Protein AF-A0A447T9D1-F1 (afdb_monomer_lite)

Sequence (106 aa):
MVLLPRARAAYQHCTFRFLNAAECAYPQGWVDYQAMASYDRVNWFRVPTRYEDGVMVIEHVPLSGSIYYAYFEPYSYDQHLNLIGQAQGSGLCQVSDLGSTVQAAT

Foldseek 3Di:
DDWDDFDDQAQDWDKDKDQQCLVDPCSVCQDVAFKWKDPPLPDIDTFDWHADPSMIMTIDRHNHRTMDIDSDSDDDPVNVVVVVVVQCVDPVDDDDDPDADPVRDD

Secondary structure (DSSP, 8-state):
-EEPPTTS-TT--EEEEETTGGGSS-GGGGTT--EEEESSSSS-EEE-EEEETTEEEEEE--SSS--EEESS----HHHHHHHHHHHHTSTT---------TT---

pLDDT: mean 91.42, std 13.69, range [41.31, 98.25]

Structure (mmCIF, N/CA/C/O backbone):
data_AF-A0A447T9D1-F1
#
_entry.id   AF-A0A447T9D1-F1
#
loop_
_atom_site.group_PDB
_atom_site.id
_atom_site.type_symbol
_atom_site.label_atom_id
_atom_site.label_alt_id
_atom_site.label_comp_id
_atom_site.label_asym_id
_atom_site.label_entity_id
_atom_site.label_seq_id
_atom_site.pdbx_PDB_ins_code
_atom_site.Cartn_x
_atom_site.Cartn_y
_atom_site.Cartn_z
_atom_site.occupancy
_atom_site.B_iso_or_equiv
_atom_site.auth_seq_id
_atom_site.auth_comp_id
_atom_site.auth_asym_id
_atom_site.auth_atom_id
_atom_site.pdbx_PDB_model_num
ATOM 1 N N . MET A 1 1 ? -5.861 4.162 -1.773 1.00 41.31 1 MET A N 1
ATOM 2 C CA . MET A 1 1 ? -5.056 4.927 -0.796 1.00 41.31 1 MET A CA 1
ATOM 3 C C . MET A 1 1 ? -6.001 5.833 -0.029 1.00 41.31 1 MET A C 1
ATOM 5 O O . MET A 1 1 ? -6.587 6.715 -0.642 1.00 41.31 1 MET A O 1
ATOM 9 N N . VAL A 1 2 ? -6.214 5.582 1.264 1.00 45.50 2 VAL A N 1
ATOM 10 C CA . VAL A 1 2 ? -7.016 6.477 2.115 1.00 45.50 2 VAL A CA 1
ATOM 11 C C . VAL A 1 2 ? -6.050 7.473 2.755 1.00 45.50 2 VAL A C 1
ATOM 13 O O . VAL A 1 2 ? -5.146 7.064 3.481 1.00 45.50 2 VAL A O 1
ATOM 16 N N . LEU A 1 3 ? -6.190 8.760 2.429 1.00 44.38 3 LEU A N 1
ATOM 17 C CA . LEU A 1 3 ? -5.366 9.842 2.973 1.00 44.38 3 LEU A CA 1
ATOM 18 C C . LEU A 1 3 ? -6.139 10.505 4.120 1.00 44.38 3 LEU A C 1
ATOM 20 O O . LEU A 1 3 ? -7.234 11.019 3.896 1.00 44.38 3 LEU A O 1
ATOM 24 N N . LEU A 1 4 ? -5.597 10.500 5.338 1.00 46.62 4 LEU A N 1
ATOM 25 C CA . LEU A 1 4 ? -6.215 11.217 6.457 1.00 46.62 4 LEU A CA 1
ATOM 26 C C . LEU A 1 4 ? -5.778 12.689 6.469 1.00 46.62 4 LEU A C 1
ATOM 28 O O . LEU A 1 4 ? -4.615 12.977 6.165 1.00 46.62 4 LEU A O 1
ATOM 32 N N . PRO A 1 5 ? -6.666 13.633 6.841 1.00 42.66 5 PRO A N 1
ATOM 33 C CA . PRO A 1 5 ? -6.300 15.031 7.012 1.00 42.66 5 PRO A CA 1
ATOM 34 C C . PRO A 1 5 ? -5.203 15.160 8.071 1.00 42.66 5 PRO A C 1
ATOM 36 O O . PRO A 1 5 ? -5.323 14.675 9.199 1.00 42.66 5 PRO A O 1
ATOM 39 N N . ARG A 1 6 ? -4.114 15.810 7.664 1.00 46.75 6 ARG A N 1
ATOM 40 C CA . ARG A 1 6 ? -2.901 16.028 8.450 1.00 46.75 6 ARG A CA 1
ATOM 41 C C . ARG A 1 6 ? -3.240 16.706 9.786 1.00 46.75 6 ARG A C 1
ATOM 43 O O . ARG A 1 6 ? -3.954 17.702 9.797 1.00 46.75 6 ARG A O 1
ATOM 50 N N . ALA A 1 7 ? -2.664 16.183 10.873 1.00 46.12 7 ALA A N 1
ATOM 51 C CA . ALA A 1 7 ? -2.508 16.796 12.206 1.00 46.12 7 ALA A CA 1
ATOM 52 C C . ALA A 1 7 ? -3.380 16.312 13.387 1.00 46.12 7 ALA A C 1
ATOM 54 O O . ALA A 1 7 ? -3.155 16.806 14.487 1.00 46.12 7 ALA A O 1
ATOM 55 N N . ARG A 1 8 ? -4.301 15.339 13.256 1.00 60.03 8 ARG A N 1
ATOM 56 C CA . ARG A 1 8 ? -5.097 14.874 14.429 1.00 60.03 8 ARG A CA 1
ATOM 57 C C . ARG A 1 8 ? -5.079 13.379 14.754 1.00 60.03 8 ARG A C 1
ATOM 59 O O . ARG A 1 8 ? -5.621 13.002 15.782 1.00 60.03 8 ARG A O 1
ATOM 66 N N . ALA A 1 9 ? -4.457 12.536 13.932 1.00 75.75 9 ALA A N 1
ATOM 67 C CA . ALA A 1 9 ? -4.461 11.088 14.172 1.00 75.75 9 ALA A CA 1
ATOM 68 C C . ALA A 1 9 ? -3.324 10.596 15.089 1.00 75.75 9 ALA A C 1
ATOM 70 O O . ALA A 1 9 ? -3.385 9.470 15.573 1.00 75.75 9 ALA A O 1
ATOM 71 N N . ALA A 1 10 ? -2.290 11.413 15.332 1.00 89.62 10 ALA A N 1
ATOM 72 C CA . ALA A 1 10 ? -1.158 11.005 16.162 1.00 89.62 10 ALA A CA 1
ATOM 73 C C . ALA A 1 10 ? -1.625 10.656 17.581 1.00 89.62 10 ALA A C 1
ATOM 75 O O . ALA A 1 10 ? -2.299 11.457 18.230 1.00 89.62 10 ALA A O 1
ATOM 76 N N . TYR A 1 11 ? -1.240 9.473 18.051 1.00 92.94 11 TYR A N 1
ATOM 77 C CA . TYR A 1 11 ? -1.546 8.930 19.373 1.00 92.94 11 TYR A CA 1
ATOM 78 C C . TYR A 1 11 ? -3.046 8.805 19.680 1.00 92.94 11 TYR A C 1
ATOM 80 O O . TYR A 1 11 ? -3.431 8.667 20.838 1.00 92.94 11 TYR A O 1
ATOM 88 N N . GLN A 1 12 ? -3.903 8.838 18.656 1.00 93.00 12 GLN A N 1
ATOM 89 C CA . GLN A 1 12 ? -5.338 8.611 18.792 1.00 93.00 12 GLN A CA 1
ATOM 90 C C . GLN A 1 12 ? -5.683 7.201 18.330 1.00 93.00 12 GLN A C 1
ATOM 92 O O . GLN A 1 12 ? -5.252 6.772 17.258 1.00 93.00 12 GLN A O 1
ATOM 97 N N . HIS A 1 13 ? -6.491 6.492 19.118 1.00 94.06 13 HIS A N 1
ATOM 98 C CA . HIS A 1 13 ? -7.042 5.213 18.691 1.00 94.06 13 HIS A CA 1
ATOM 99 C C . HIS A 1 13 ? -8.003 5.435 17.526 1.00 94.06 13 HIS A C 1
ATOM 101 O O . HIS A 1 13 ? -9.063 6.042 17.680 1.00 94.06 13 HIS A O 1
ATOM 107 N N . CYS A 1 14 ? -7.610 4.959 16.350 1.00 94.38 14 CYS A N 1
ATOM 108 C CA . CYS A 1 14 ? -8.357 5.128 15.120 1.00 94.38 14 CYS A CA 1
ATOM 109 C C . CYS A 1 14 ? -8.967 3.790 14.698 1.00 94.38 14 CYS A C 1
ATOM 111 O O . CYS A 1 14 ? -8.264 2.783 14.596 1.00 94.38 14 CYS A O 1
ATOM 113 N N . THR A 1 15 ? -10.265 3.811 14.400 1.00 96.12 15 THR A N 1
ATOM 114 C CA . THR A 1 15 ? -11.008 2.661 13.877 1.00 96.12 15 THR A CA 1
ATOM 115 C C . THR A 1 15 ? -11.525 2.994 12.482 1.00 96.12 15 THR A C 1
ATOM 117 O O . THR A 1 15 ? -12.321 3.919 12.316 1.00 96.12 15 THR A O 1
ATOM 120 N N . PHE A 1 16 ? -11.096 2.234 11.476 1.00 94.75 16 PHE A N 1
ATOM 121 C CA . PHE A 1 16 ? -11.552 2.381 10.090 1.00 94.75 16 PHE A CA 1
ATOM 122 C C . PHE A 1 16 ? -12.441 1.206 9.724 1.00 94.75 16 PHE A C 1
ATOM 124 O O . PHE A 1 16 ? -12.048 0.066 9.942 1.00 94.75 16 PHE A O 1
ATOM 131 N N . ARG A 1 17 ? -13.620 1.471 9.154 1.00 97.19 17 ARG A N 1
ATOM 132 C CA . ARG A 1 17 ? -14.583 0.439 8.754 1.00 97.19 17 ARG A CA 1
ATOM 133 C C . ARG A 1 17 ? -14.841 0.526 7.257 1.00 97.19 17 ARG A C 1
ATOM 135 O O . ARG A 1 17 ? -15.312 1.551 6.772 1.00 97.19 17 ARG A O 1
ATOM 142 N N . PHE A 1 18 ? -14.562 -0.556 6.545 1.00 97.44 18 PHE A N 1
ATOM 143 C CA . PHE A 1 18 ? -14.859 -0.706 5.125 1.00 97.44 18 PHE A CA 1
ATOM 144 C C . PHE A 1 18 ? -16.153 -1.506 5.002 1.00 97.44 18 PHE A C 1
ATOM 146 O O . PHE A 1 18 ? -16.156 -2.730 5.122 1.00 97.44 18 PHE A O 1
ATOM 153 N N . LEU A 1 19 ? -17.262 -0.783 4.839 1.00 98.00 19 LEU A N 1
ATOM 154 C CA . LEU A 1 19 ? -18.616 -1.340 4.931 1.00 98.00 19 LEU A CA 1
ATOM 155 C C . LEU A 1 19 ? -18.984 -2.244 3.747 1.00 98.00 19 LEU A C 1
ATOM 157 O O . LEU A 1 19 ? -19.814 -3.128 3.896 1.00 98.00 19 LEU A O 1
ATOM 161 N N . ASN A 1 20 ? -18.344 -2.045 2.596 1.00 97.06 20 ASN A N 1
ATOM 162 C CA . ASN A 1 20 ? -18.560 -2.810 1.368 1.00 97.06 20 ASN A CA 1
ATOM 163 C C . ASN A 1 20 ? -17.504 -3.914 1.161 1.00 97.06 20 ASN A C 1
ATOM 165 O O . ASN A 1 20 ? -17.298 -4.378 0.039 1.00 97.06 20 ASN A O 1
ATOM 169 N N . ALA A 1 21 ? -16.790 -4.331 2.213 1.00 96.88 21 ALA A N 1
ATOM 170 C CA . ALA A 1 21 ? -15.740 -5.343 2.086 1.00 96.88 21 ALA A CA 1
ATOM 171 C C . ALA A 1 21 ? -16.291 -6.693 1.577 1.00 96.88 21 ALA A C 1
ATOM 173 O O . ALA A 1 21 ? -15.623 -7.365 0.790 1.00 96.88 21 ALA A O 1
ATOM 174 N N . ALA A 1 22 ? -17.527 -7.053 1.944 1.00 97.31 22 ALA A N 1
ATOM 175 C CA . ALA A 1 22 ? -18.240 -8.223 1.419 1.00 97.31 22 ALA A CA 1
ATOM 176 C C . ALA A 1 22 ? -18.590 -8.157 -0.077 1.00 97.31 22 ALA A C 1
ATOM 178 O O . ALA A 1 22 ? -18.813 -9.195 -0.691 1.00 97.31 22 ALA A O 1
ATOM 179 N N . GLU A 1 23 ? -18.632 -6.963 -0.666 1.00 98.00 23 GLU A N 1
ATOM 180 C CA . GLU A 1 23 ? -18.966 -6.751 -2.082 1.00 98.00 23 GLU A CA 1
ATOM 181 C C . GLU A 1 23 ? -17.716 -6.707 -2.975 1.00 98.00 23 GLU A C 1
ATOM 183 O O . GLU A 1 23 ? -17.805 -6.538 -4.190 1.00 98.00 23 GLU A O 1
ATOM 188 N N . CYS A 1 24 ? -16.526 -6.836 -2.383 1.00 97.44 24 CYS A N 1
ATOM 189 C CA . CYS A 1 24 ? -15.277 -6.888 -3.132 1.00 97.44 24 CYS A CA 1
ATOM 190 C C . CYS A 1 24 ? -15.205 -8.160 -3.991 1.00 97.44 24 CYS A C 1
ATOM 192 O O . CYS A 1 24 ? -15.837 -9.166 -3.687 1.00 97.44 24 CYS A O 1
ATOM 194 N N . ALA A 1 25 ? -14.361 -8.153 -5.028 1.00 97.12 25 ALA A N 1
ATOM 195 C CA . ALA A 1 25 ? -14.192 -9.307 -5.920 1.00 97.12 25 ALA A CA 1
ATOM 196 C C . ALA A 1 25 ? -13.804 -10.605 -5.1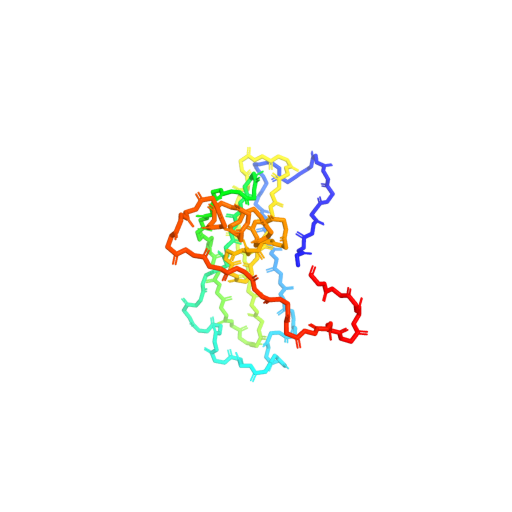83 1.00 97.12 25 ALA A C 1
ATOM 198 O O . ALA A 1 25 ? -14.171 -11.694 -5.619 1.00 97.12 25 ALA A O 1
ATOM 199 N N . TYR A 1 26 ? -13.087 -10.486 -4.058 1.00 95.12 26 TYR A N 1
ATOM 200 C CA . TYR A 1 26 ? -12.626 -11.615 -3.248 1.00 95.12 26 TYR A CA 1
ATOM 201 C C . TYR A 1 26 ? -12.875 -11.373 -1.750 1.00 95.12 26 TYR A C 1
ATOM 203 O O . TYR A 1 26 ? -11.935 -11.057 -1.020 1.00 95.12 26 TYR A O 1
ATOM 211 N N . PRO A 1 27 ? -14.114 -11.540 -1.249 1.00 94.94 27 PRO A N 1
ATOM 212 C CA . PRO A 1 27 ? -14.438 -11.284 0.158 1.00 94.94 27 PRO A CA 1
ATOM 213 C C . PRO A 1 27 ? -13.684 -12.204 1.126 1.00 94.94 27 PRO A C 1
ATOM 215 O O . PRO A 1 27 ? -13.299 -11.795 2.215 1.00 94.94 27 PRO A O 1
ATOM 218 N N . GLN A 1 28 ? -13.406 -13.440 0.701 1.00 95.06 28 GLN A N 1
ATOM 219 C CA . GLN A 1 28 ? -12.623 -14.401 1.485 1.00 95.06 28 GLN A CA 1
ATOM 220 C C . GLN A 1 28 ? -11.165 -13.967 1.675 1.00 95.06 28 GLN A C 1
ATOM 222 O O . GLN A 1 28 ? -10.517 -14.407 2.617 1.00 95.06 28 GLN A O 1
ATOM 227 N N . GLY A 1 29 ? -10.655 -13.065 0.829 1.00 94.88 29 GLY A N 1
ATOM 228 C CA . GLY A 1 29 ? -9.313 -12.505 0.975 1.00 94.88 29 GLY A CA 1
ATOM 229 C C . GLY A 1 29 ? -9.148 -11.598 2.198 1.00 94.88 29 GLY A C 1
ATOM 230 O O . GLY A 1 29 ? -8.027 -11.184 2.475 1.00 94.88 29 GLY A O 1
ATOM 231 N N . TRP A 1 30 ? -10.234 -11.279 2.911 1.00 97.44 30 TRP A N 1
ATOM 232 C CA . TRP A 1 30 ? -10.206 -10.494 4.146 1.00 97.44 30 TRP A CA 1
ATOM 233 C C . TRP A 1 30 ? -10.075 -11.346 5.414 1.00 97.44 30 TRP A C 1
ATOM 235 O O . TRP A 1 30 ? -9.744 -10.808 6.470 1.00 97.44 30 TRP A O 1
ATOM 245 N N . VAL A 1 31 ? -10.316 -12.659 5.330 1.00 96.62 31 VAL A N 1
ATOM 246 C CA . VAL A 1 31 ? -10.118 -13.582 6.456 1.00 96.62 31 VAL A CA 1
ATOM 247 C C . VAL A 1 31 ? -8.619 -13.673 6.754 1.00 96.62 31 VAL A C 1
ATOM 249 O O . VAL A 1 31 ? -7.818 -13.854 5.841 1.00 96.62 31 VAL A O 1
ATOM 252 N N . ASP A 1 32 ? -8.241 -13.476 8.020 1.00 96.62 32 ASP A N 1
ATOM 253 C CA . ASP A 1 32 ? -6.850 -13.430 8.510 1.00 96.62 32 ASP A CA 1
ATOM 254 C C . ASP A 1 32 ? -5.943 -12.373 7.843 1.00 96.62 32 ASP A C 1
ATOM 256 O O . ASP A 1 32 ? -4.724 -12.344 8.039 1.00 96.62 32 ASP A O 1
ATOM 260 N N . TYR A 1 33 ? -6.531 -11.453 7.077 1.00 97.75 33 TYR A N 1
ATOM 261 C CA . TYR A 1 33 ? -5.811 -10.375 6.419 1.00 97.75 33 TYR A CA 1
ATOM 262 C C . TYR A 1 33 ? -5.507 -9.226 7.383 1.00 97.75 33 TYR A C 1
ATOM 264 O O . TYR A 1 33 ? -6.341 -8.826 8.193 1.00 97.75 33 TYR A O 1
ATOM 272 N N . GLN A 1 34 ? -4.325 -8.626 7.222 1.00 98.06 34 GLN A N 1
ATOM 273 C CA . GLN A 1 34 ? -3.927 -7.404 7.918 1.00 98.06 34 GLN A CA 1
ATOM 274 C C . GLN A 1 34 ? -3.537 -6.307 6.934 1.00 98.06 34 GLN A C 1
ATOM 276 O O . GLN A 1 34 ? -2.705 -6.533 6.056 1.00 98.06 34 GLN A O 1
ATOM 281 N N . ALA A 1 35 ? -4.095 -5.107 7.090 1.00 97.62 35 ALA A N 1
ATOM 282 C CA . ALA A 1 35 ? -3.760 -3.972 6.239 1.00 97.62 35 ALA A CA 1
ATOM 283 C C . ALA A 1 35 ? -2.291 -3.554 6.382 1.00 97.62 35 ALA A C 1
ATOM 285 O O . ALA A 1 35 ? -1.683 -3.722 7.439 1.00 97.62 35 ALA A O 1
ATOM 286 N N . MET A 1 36 ? -1.723 -2.998 5.310 1.00 98.06 36 MET A N 1
ATOM 287 C CA . MET A 1 36 ? -0.383 -2.413 5.331 1.00 98.06 36 MET A CA 1
ATOM 288 C C . MET A 1 36 ? -0.479 -0.928 5.674 1.00 98.06 36 MET A C 1
ATOM 290 O O . MET A 1 36 ? -1.349 -0.224 5.155 1.00 98.06 36 MET A O 1
ATOM 294 N N . ALA A 1 37 ? 0.433 -0.441 6.506 1.00 97.19 37 ALA A N 1
ATOM 295 C CA . ALA A 1 37 ? 0.570 0.963 6.846 1.00 97.19 37 ALA A CA 1
ATOM 296 C C . ALA A 1 37 ? 2.019 1.437 6.689 1.00 97.19 37 ALA A C 1
ATOM 298 O O . ALA A 1 37 ? 2.956 0.649 6.802 1.00 97.19 37 ALA A O 1
ATOM 299 N N . SER A 1 38 ? 2.203 2.727 6.416 1.00 96.81 38 SER A N 1
ATOM 300 C CA . SER A 1 38 ? 3.526 3.342 6.291 1.00 96.81 38 SER A CA 1
ATOM 301 C C . SER A 1 38 ? 3.494 4.823 6.648 1.00 96.81 38 SER A C 1
ATOM 303 O O . SER A 1 38 ? 2.546 5.538 6.315 1.00 96.81 38 SER A O 1
ATOM 305 N N . TYR A 1 39 ? 4.550 5.301 7.305 1.00 95.31 39 TYR A N 1
ATOM 306 C CA . TYR A 1 39 ? 4.726 6.720 7.620 1.00 95.31 39 TYR A CA 1
ATOM 307 C C . TYR A 1 39 ? 5.433 7.498 6.498 1.00 95.31 39 TYR A C 1
ATOM 309 O O . TYR A 1 39 ? 5.237 8.707 6.384 1.00 95.31 39 TYR A O 1
ATOM 317 N N . ASP A 1 40 ? 6.211 6.822 5.649 1.00 94.81 40 ASP A N 1
ATOM 318 C CA . ASP A 1 40 ? 7.110 7.427 4.653 1.00 94.81 40 ASP A CA 1
ATOM 319 C C . ASP A 1 40 ? 6.874 6.937 3.208 1.00 94.81 40 ASP A C 1
ATOM 321 O O . ASP A 1 40 ? 7.439 7.500 2.271 1.00 94.81 40 ASP A O 1
ATOM 325 N N . ARG A 1 41 ? 5.981 5.954 3.013 1.00 95.06 41 ARG A N 1
ATOM 326 C CA . ARG A 1 41 ? 5.715 5.226 1.754 1.00 95.06 41 ARG A CA 1
ATOM 327 C C . ARG A 1 41 ? 6.880 4.359 1.264 1.00 95.06 41 ARG A C 1
ATOM 329 O O . ARG A 1 41 ? 6.846 3.913 0.121 1.00 95.06 41 ARG A O 1
ATOM 336 N N . VAL A 1 42 ? 7.873 4.117 2.113 1.00 95.19 42 VAL A N 1
ATOM 337 C CA . VAL A 1 42 ? 9.047 3.282 1.825 1.00 95.19 42 VAL A CA 1
ATOM 338 C C . VAL A 1 42 ? 9.054 2.067 2.742 1.00 95.19 42 VAL A C 1
ATOM 340 O O . VAL A 1 42 ? 9.188 0.947 2.275 1.00 95.19 42 VAL A O 1
ATOM 343 N N . ASN A 1 43 ? 8.861 2.275 4.042 1.00 96.44 43 ASN A N 1
ATOM 344 C CA . ASN A 1 43 ? 8.831 1.216 5.037 1.00 96.44 43 ASN A CA 1
ATOM 345 C C . ASN A 1 43 ? 7.381 0.878 5.377 1.00 96.44 43 ASN A C 1
ATOM 347 O O . ASN A 1 43 ? 6.646 1.723 5.903 1.00 96.44 43 ASN A O 1
ATOM 351 N N . TRP A 1 44 ? 6.971 -0.354 5.086 1.00 97.88 44 TRP A N 1
ATOM 352 C CA . TRP A 1 44 ? 5.604 -0.819 5.293 1.00 97.88 44 TRP A CA 1
ATOM 353 C C . TRP A 1 44 ? 5.525 -1.894 6.377 1.00 97.88 44 TRP A C 1
ATOM 355 O O . TRP A 1 44 ? 6.382 -2.768 6.476 1.00 97.88 44 TRP A O 1
ATOM 365 N N . PHE A 1 45 ? 4.473 -1.838 7.192 1.00 98.00 45 PHE A N 1
ATOM 366 C CA . PHE A 1 45 ? 4.213 -2.781 8.280 1.00 98.00 45 PHE A CA 1
ATOM 367 C C . PHE A 1 45 ? 2.728 -3.146 8.350 1.00 98.00 45 PHE A C 1
ATOM 369 O O . PHE A 1 45 ? 1.873 -2.402 7.871 1.00 98.00 45 PHE A O 1
ATOM 376 N N . ARG A 1 46 ? 2.408 -4.300 8.943 1.00 98.00 46 ARG A N 1
ATOM 377 C CA . ARG A 1 46 ? 1.020 -4.751 9.127 1.00 98.00 46 ARG A CA 1
ATOM 378 C C . ARG A 1 46 ? 0.383 -4.078 10.343 1.00 98.00 46 ARG A C 1
ATOM 380 O O . ARG A 1 46 ? 1.060 -3.853 11.344 1.00 98.00 46 ARG A O 1
ATOM 387 N N . VAL A 1 47 ? -0.914 -3.786 10.262 1.00 97.56 47 VAL A N 1
ATOM 388 C CA . VAL A 1 47 ? -1.709 -3.249 11.379 1.00 97.56 47 VAL A CA 1
ATOM 389 C C . VAL A 1 47 ? -2.877 -4.175 11.731 1.00 97.56 47 VAL A C 1
ATOM 391 O O . VAL A 1 47 ? -3.430 -4.816 10.827 1.00 97.56 47 VAL A O 1
ATOM 394 N N . PRO A 1 48 ? -3.288 -4.241 13.015 1.00 97.88 48 PRO A N 1
ATOM 395 C CA . PRO A 1 48 ? -4.416 -5.059 13.442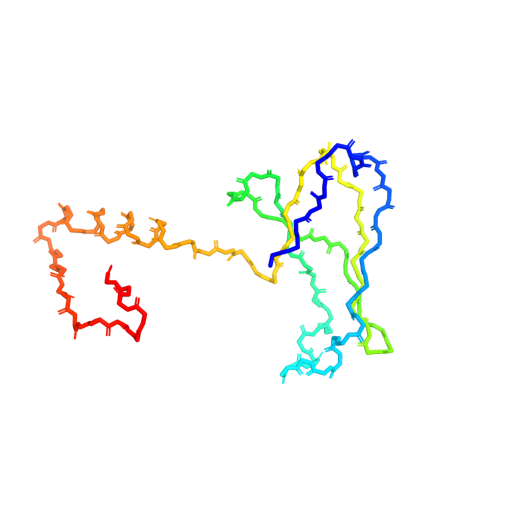 1.00 97.88 48 PRO A CA 1
ATOM 396 C C . PRO A 1 48 ? -5.652 -4.793 12.586 1.00 97.88 48 PRO A C 1
ATOM 398 O O . PRO A 1 48 ? -6.114 -3.660 12.440 1.00 97.88 48 PRO A O 1
ATOM 401 N N . THR A 1 49 ? -6.148 -5.859 11.973 1.00 98.25 49 THR A N 1
ATOM 402 C CA . THR A 1 49 ? -7.310 -5.831 11.094 1.00 98.25 49 THR A CA 1
ATOM 403 C C . THR A 1 49 ? -8.127 -7.076 11.371 1.00 98.25 49 THR A C 1
ATOM 405 O O . THR A 1 49 ? -7.569 -8.148 11.601 1.00 98.25 49 THR A O 1
ATOM 408 N N . ARG A 1 50 ? -9.444 -6.928 11.355 1.00 97.75 50 ARG A N 1
ATOM 409 C CA . ARG A 1 50 ? -10.378 -8.046 11.434 1.00 97.75 50 ARG A CA 1
ATOM 410 C C . ARG A 1 50 ? -11.448 -7.907 10.367 1.00 97.75 50 ARG A C 1
ATOM 412 O O . ARG A 1 50 ? -11.700 -6.811 9.864 1.00 97.75 50 ARG A O 1
ATOM 419 N N . TYR A 1 51 ? -12.082 -9.022 10.052 1.00 97.81 51 TYR A N 1
ATOM 420 C CA . TYR A 1 51 ? -13.194 -9.088 9.124 1.00 97.81 51 TYR A CA 1
ATOM 421 C C . TYR A 1 51 ? -14.348 -9.826 9.799 1.00 97.81 51 TYR A C 1
ATOM 423 O O . TYR A 1 51 ? -14.213 -10.994 10.152 1.00 97.81 51 TYR A O 1
ATOM 431 N N . GLU A 1 52 ? -15.455 -9.121 10.021 1.00 96.62 52 GLU A N 1
ATOM 432 C CA . GLU A 1 52 ? -16.635 -9.626 10.729 1.00 96.62 52 GLU A CA 1
ATOM 433 C C . GLU A 1 52 ? -17.904 -9.070 10.079 1.00 96.62 52 GLU A C 1
ATOM 435 O O . GLU A 1 52 ? -17.929 -7.913 9.657 1.00 96.62 52 GLU A O 1
ATOM 440 N N . ASP A 1 53 ? -18.941 -9.901 9.946 1.00 95.50 53 ASP A N 1
ATOM 441 C CA . ASP A 1 53 ? -20.252 -9.521 9.392 1.00 95.50 53 ASP A CA 1
ATOM 442 C C . ASP A 1 53 ? -20.185 -8.737 8.066 1.00 95.50 53 ASP A C 1
ATOM 444 O O . ASP A 1 53 ? -20.943 -7.801 7.818 1.00 95.50 53 ASP A O 1
ATOM 448 N N . GLY A 1 54 ? -19.237 -9.103 7.199 1.00 96.25 54 GLY A N 1
ATOM 449 C CA . GLY A 1 54 ? -19.052 -8.466 5.896 1.00 96.25 54 GLY A CA 1
ATOM 450 C C . GLY A 1 54 ? -18.297 -7.131 5.912 1.00 96.25 54 GLY A C 1
ATOM 451 O O . GLY A 1 54 ? -18.093 -6.539 4.849 1.00 96.25 54 GLY A O 1
ATOM 452 N N . VAL A 1 55 ? -17.828 -6.680 7.079 1.00 98.06 55 VAL A N 1
ATOM 453 C CA . VAL A 1 55 ? -17.110 -5.417 7.280 1.00 98.06 55 VAL A CA 1
ATOM 454 C C . VAL A 1 55 ? -15.655 -5.690 7.655 1.00 98.06 55 VAL A C 1
ATOM 456 O O . VAL A 1 55 ? -15.365 -6.411 8.607 1.00 98.06 55 VAL A O 1
ATOM 459 N N . MET A 1 56 ? -14.717 -5.062 6.941 1.00 98.06 56 MET A N 1
ATOM 460 C CA . MET A 1 56 ? -13.307 -5.055 7.345 1.00 98.06 56 MET A CA 1
ATOM 461 C C . MET A 1 56 ? -13.052 -3.873 8.282 1.00 98.06 56 MET A C 1
ATOM 463 O O . MET A 1 56 ? -13.412 -2.734 7.964 1.00 98.06 56 MET A O 1
ATOM 467 N N . VAL A 1 57 ? -12.420 -4.133 9.424 1.00 98.12 57 VAL A N 1
ATOM 468 C CA . VAL A 1 57 ? -12.126 -3.140 10.459 1.00 98.12 57 VAL A CA 1
ATOM 469 C C . VAL A 1 57 ? -10.630 -3.096 10.733 1.00 98.12 57 VAL A C 1
ATOM 471 O O . VAL A 1 57 ? -10.043 -4.119 11.065 1.00 98.12 57 VAL A O 1
ATOM 474 N N . ILE A 1 58 ? -10.023 -1.914 10.623 1.00 97.81 58 ILE A N 1
ATOM 475 C CA . ILE A 1 58 ? -8.634 -1.655 11.029 1.00 97.81 58 ILE A CA 1
ATOM 476 C C . ILE A 1 58 ? -8.650 -0.901 12.356 1.00 97.81 58 ILE A C 1
ATOM 478 O O . ILE A 1 58 ? -9.351 0.107 12.473 1.00 97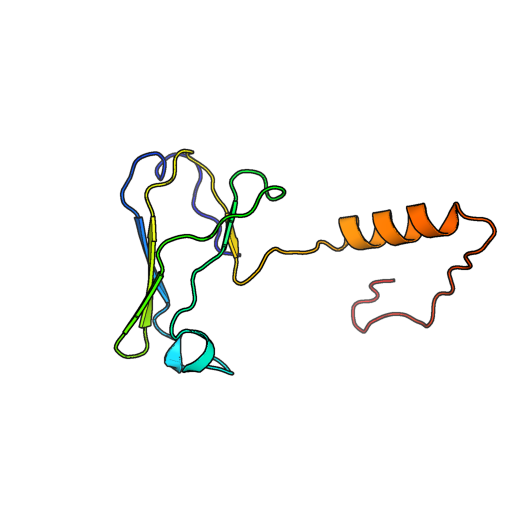.81 58 ILE A O 1
ATOM 482 N N . GLU A 1 59 ? -7.836 -1.342 13.313 1.00 96.31 59 GLU A N 1
ATOM 483 C CA . GLU A 1 59 ? -7.625 -0.678 14.603 1.00 96.31 59 GLU A CA 1
ATOM 484 C C . GLU A 1 59 ? -6.149 -0.348 14.779 1.00 96.31 59 GLU A C 1
ATOM 486 O O . GLU A 1 59 ? -5.289 -1.227 14.812 1.00 96.31 59 GLU A O 1
ATOM 491 N N . HIS A 1 60 ? -5.837 0.944 14.857 1.00 95.38 60 HIS A N 1
ATOM 492 C CA . HIS A 1 60 ? -4.455 1.394 14.915 1.00 95.38 60 HIS A CA 1
ATOM 493 C C . HIS A 1 60 ? -4.325 2.707 15.689 1.00 95.38 60 HIS A C 1
ATOM 495 O O . HIS A 1 60 ? -5.180 3.586 15.588 1.00 95.38 60 HIS A O 1
ATOM 501 N N . VAL A 1 61 ? -3.228 2.849 16.439 1.00 95.75 61 VAL A N 1
ATOM 502 C CA . VAL A 1 61 ? -2.820 4.088 17.115 1.00 95.75 61 VAL A CA 1
ATOM 503 C C . VAL A 1 61 ? -1.581 4.632 16.390 1.00 95.75 61 VAL A C 1
ATOM 505 O O . VAL A 1 61 ? -0.470 4.179 16.667 1.00 95.75 61 VAL A O 1
ATOM 508 N N . PRO A 1 62 ? -1.730 5.568 15.434 1.00 94.44 62 PRO A N 1
ATOM 509 C CA . PRO A 1 62 ? -0.598 6.085 14.671 1.00 94.44 62 PRO A CA 1
ATOM 510 C C . PRO A 1 62 ? 0.389 6.846 15.558 1.00 94.44 62 PRO A C 1
ATOM 512 O O . PRO A 1 62 ? -0.012 7.659 16.383 1.00 94.44 62 PRO A O 1
ATOM 515 N N . LEU A 1 63 ? 1.690 6.674 15.331 1.00 93.06 63 LEU A N 1
ATOM 516 C CA . LEU A 1 63 ? 2.741 7.425 16.036 1.00 93.06 63 LEU A CA 1
ATOM 517 C C . LEU A 1 63 ? 2.974 8.828 15.450 1.00 93.06 63 LEU A C 1
ATOM 519 O O . LEU A 1 63 ? 3.642 9.661 16.053 1.00 93.06 63 LEU A O 1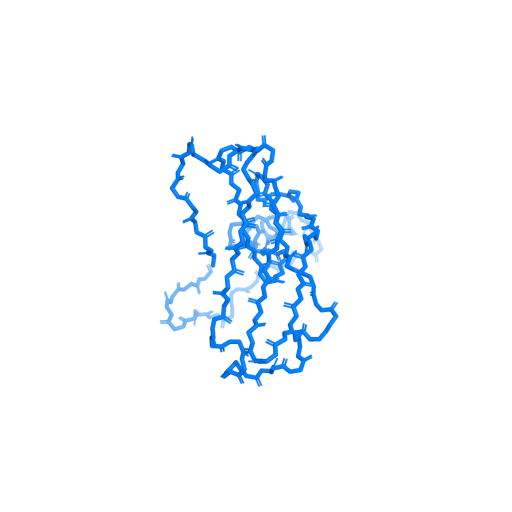
ATOM 523 N N . SER A 1 64 ? 2.428 9.099 14.263 1.00 90.38 64 SER A N 1
ATOM 524 C CA . SER A 1 64 ? 2.601 10.354 13.532 1.00 90.38 64 SER A CA 1
ATOM 525 C C . SER A 1 64 ? 1.261 10.908 13.061 1.00 90.38 64 SER A C 1
ATOM 527 O O . SER A 1 64 ? 0.299 10.172 12.843 1.00 90.38 64 SER A O 1
ATOM 529 N N . GLY A 1 65 ? 1.205 12.227 12.863 1.00 86.75 65 GLY A N 1
ATOM 530 C CA . GLY A 1 65 ? 0.012 12.928 12.383 1.00 86.75 65 GLY A CA 1
ATOM 531 C C . GLY A 1 65 ? -0.309 12.676 10.908 1.00 86.75 65 GLY A C 1
ATOM 532 O O . GLY A 1 65 ? -1.336 13.158 10.429 1.00 86.75 65 GLY A O 1
ATOM 533 N N . SER A 1 66 ? 0.562 11.955 10.196 1.00 90.31 66 SER A N 1
ATOM 534 C CA . SER A 1 66 ? 0.384 11.521 8.812 1.00 90.31 66 SER A CA 1
ATOM 535 C C . SER A 1 66 ? 0.826 10.066 8.673 1.00 90.31 66 SER A C 1
ATOM 537 O O . SER A 1 66 ? 1.934 9.717 9.072 1.00 90.31 66 SER A O 1
ATOM 539 N N . ILE A 1 67 ? -0.031 9.238 8.083 1.00 93.81 67 ILE A N 1
ATOM 540 C CA . ILE A 1 67 ? 0.211 7.819 7.807 1.00 93.81 67 ILE A CA 1
ATOM 541 C C . ILE A 1 67 ? -0.600 7.402 6.573 1.00 93.81 67 ILE A C 1
ATOM 543 O O . ILE A 1 67 ? -1.671 7.958 6.314 1.00 93.81 67 ILE A O 1
ATOM 547 N N . TYR A 1 68 ? -0.089 6.439 5.814 1.00 94.69 68 TYR A N 1
ATOM 548 C CA . TYR A 1 68 ? -0.737 5.841 4.651 1.00 94.69 68 TYR A CA 1
ATOM 549 C C . TYR A 1 68 ? -1.187 4.422 4.980 1.00 94.69 68 TYR A C 1
ATOM 551 O O . TYR A 1 68 ? -0.447 3.695 5.632 1.00 94.69 68 TYR A O 1
ATOM 559 N N . TYR A 1 69 ? -2.356 4.024 4.473 1.00 96.44 69 TYR A N 1
ATOM 560 C CA . TYR A 1 69 ? -2.834 2.640 4.504 1.00 96.44 69 TYR A CA 1
ATOM 561 C C . TYR A 1 69 ? -3.039 2.117 3.079 1.00 96.44 69 TYR A C 1
ATOM 563 O O . TYR A 1 69 ? -3.552 2.837 2.208 1.00 96.44 69 TYR A O 1
ATOM 571 N N . ALA A 1 70 ? -2.654 0.866 2.844 1.00 97.00 70 ALA A N 1
ATOM 572 C CA . ALA A 1 70 ? -2.744 0.203 1.550 1.00 97.00 70 ALA A CA 1
ATOM 573 C C . ALA A 1 70 ? -3.111 -1.281 1.689 1.00 97.00 70 ALA A C 1
ATOM 575 O O . ALA A 1 70 ? -2.907 -1.895 2.737 1.00 97.00 70 ALA A O 1
ATOM 576 N N . TYR A 1 71 ? -3.645 -1.851 0.604 1.00 96.62 71 TYR A N 1
ATOM 577 C CA . TYR A 1 71 ? -3.974 -3.275 0.545 1.00 96.62 71 TYR A CA 1
ATOM 578 C C . TYR A 1 71 ? -2.706 -4.152 0.582 1.00 96.62 71 TYR A C 1
ATOM 580 O O . TYR A 1 71 ? -2.617 -5.139 1.312 1.00 96.62 71 TYR A O 1
ATOM 588 N N . PHE A 1 72 ? -1.692 -3.733 -0.167 1.00 95.56 72 PHE A N 1
ATOM 589 C CA . PHE A 1 72 ? -0.345 -4.284 -0.159 1.00 95.56 72 PHE A CA 1
ATOM 590 C C . PHE A 1 72 ? 0.655 -3.130 -0.302 1.00 95.56 72 PHE A C 1
ATOM 592 O O . PHE A 1 72 ? 0.243 -2.006 -0.601 1.00 95.56 72 PHE A O 1
ATOM 599 N N . GLU A 1 73 ? 1.942 -3.396 -0.085 1.00 96.19 73 GLU A N 1
ATOM 600 C CA . GLU A 1 73 ? 3.006 -2.430 -0.362 1.00 96.19 73 GLU A CA 1
ATOM 601 C C . GLU A 1 73 ? 2.930 -1.957 -1.829 1.00 96.19 73 GLU A C 1
ATOM 603 O O . GLU A 1 73 ? 3.037 -2.776 -2.746 1.00 96.19 73 GLU A O 1
ATOM 608 N N . PRO A 1 74 ? 2.682 -0.660 -2.082 1.00 96.50 74 PRO A N 1
ATOM 609 C CA . PRO A 1 74 ? 2.599 -0.128 -3.432 1.00 96.50 74 PRO A CA 1
ATOM 610 C C . PRO A 1 74 ? 3.969 -0.091 -4.104 1.00 96.50 74 PRO A C 1
ATOM 612 O O . PRO A 1 74 ? 4.954 0.310 -3.490 1.00 96.50 74 PRO A O 1
ATOM 615 N N . TYR A 1 75 ? 3.986 -0.386 -5.401 1.00 96.19 75 TYR A N 1
ATOM 616 C CA . TYR A 1 75 ? 5.123 -0.125 -6.277 1.00 96.19 75 TYR A CA 1
ATOM 617 C C . TYR A 1 75 ? 4.742 0.988 -7.254 1.00 96.19 75 TYR A C 1
ATOM 619 O O . TYR A 1 75 ? 3.810 0.835 -8.046 1.00 96.19 75 TYR A O 1
ATOM 627 N N . SER A 1 76 ? 5.388 2.146 -7.141 1.00 95.25 76 SER A N 1
ATOM 628 C CA . SER A 1 76 ? 5.032 3.323 -7.930 1.00 95.25 76 SER A CA 1
ATOM 629 C C . SER A 1 76 ? 5.556 3.239 -9.362 1.00 95.25 76 SER A C 1
ATOM 631 O O . SER A 1 76 ? 6.519 2.533 -9.663 1.00 95.25 76 SER A O 1
ATOM 633 N N . TYR A 1 77 ? 4.949 4.027 -10.250 1.00 95.00 77 TYR A N 1
ATOM 634 C CA . TYR A 1 77 ? 5.443 4.163 -11.616 1.00 95.00 77 TYR A CA 1
ATOM 635 C C . TYR A 1 77 ? 6.860 4.757 -11.663 1.00 95.00 77 TYR A C 1
ATOM 637 O O . TYR A 1 77 ? 7.696 4.295 -12.428 1.00 95.00 77 TYR A O 1
ATOM 645 N N . ASP A 1 78 ? 7.185 5.698 -10.774 1.00 96.06 78 ASP A N 1
ATOM 646 C CA . ASP A 1 78 ? 8.548 6.234 -10.675 1.00 96.06 78 ASP A CA 1
ATOM 647 C C . ASP A 1 78 ? 9.559 5.157 -10.252 1.00 96.06 78 ASP A C 1
ATOM 649 O O . ASP A 1 78 ? 10.671 5.113 -10.772 1.00 96.06 78 ASP A O 1
ATOM 653 N N . GLN A 1 79 ? 9.192 4.259 -9.325 1.00 96.50 79 GLN A N 1
ATOM 654 C CA . GLN A 1 79 ? 10.045 3.120 -8.959 1.0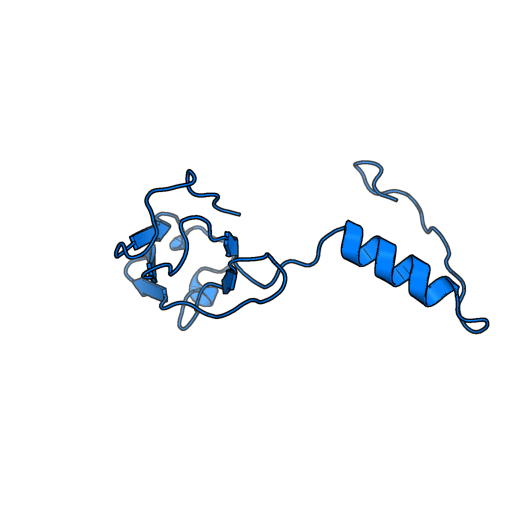0 96.50 79 GLN A CA 1
ATOM 655 C C . GLN A 1 79 ? 10.268 2.195 -10.158 1.00 96.50 79 GLN A C 1
ATOM 657 O O . GLN A 1 79 ? 11.397 1.768 -10.389 1.00 96.50 79 GLN A O 1
ATOM 662 N N . HIS A 1 80 ? 9.222 1.951 -10.948 1.00 96.38 80 HIS A N 1
ATOM 663 C CA . HIS A 1 80 ? 9.309 1.186 -12.188 1.00 96.38 80 HIS A CA 1
ATOM 664 C C . HIS A 1 80 ? 10.267 1.819 -13.205 1.00 96.38 80 HIS A C 1
ATOM 666 O O . HIS A 1 80 ? 11.184 1.145 -13.673 1.00 96.38 80 HIS A O 1
ATOM 672 N N . LEU A 1 81 ? 10.120 3.116 -13.491 1.00 95.69 81 LEU A N 1
ATOM 673 C CA . LEU A 1 81 ? 11.008 3.831 -14.413 1.00 95.69 81 LEU A CA 1
ATOM 674 C C . LEU A 1 81 ? 12.459 3.843 -13.917 1.00 95.69 81 LEU A C 1
ATOM 676 O O . LEU A 1 81 ? 13.383 3.608 -14.695 1.00 95.69 81 LEU A O 1
ATOM 680 N N . ASN A 1 82 ? 12.669 4.048 -12.613 1.00 96.94 82 ASN A N 1
ATOM 681 C CA . ASN A 1 82 ? 13.997 3.978 -12.007 1.00 96.94 82 ASN A CA 1
ATOM 682 C C . ASN A 1 82 ? 14.622 2.583 -12.156 1.00 96.94 82 ASN A C 1
ATOM 684 O O . ASN A 1 82 ? 15.810 2.483 -12.458 1.00 96.94 82 ASN A O 1
ATOM 688 N N . LEU A 1 83 ? 13.841 1.513 -11.974 1.00 97.31 83 LEU A N 1
ATOM 689 C CA . LEU A 1 83 ? 14.309 0.138 -12.151 1.00 97.31 83 LEU A CA 1
ATOM 690 C C . LEU A 1 83 ? 14.735 -0.130 -13.600 1.00 97.31 83 LEU A C 1
ATOM 692 O O . LEU A 1 83 ? 15.820 -0.666 -13.824 1.00 97.31 83 LEU A O 1
ATOM 696 N N . ILE A 1 84 ? 13.915 0.267 -14.578 1.00 96.44 84 ILE A N 1
ATOM 697 C CA . ILE A 1 84 ? 14.249 0.120 -16.003 1.00 96.44 84 ILE A CA 1
ATOM 698 C C . ILE A 1 84 ? 15.521 0.905 -16.337 1.00 96.44 84 ILE A C 1
ATOM 700 O O . ILE A 1 84 ? 16.445 0.351 -16.935 1.00 96.44 84 ILE A O 1
ATOM 704 N N . GLY A 1 85 ? 15.602 2.167 -15.904 1.00 95.00 85 GLY A N 1
ATOM 705 C CA . GLY A 1 85 ? 16.770 3.016 -16.137 1.00 95.00 85 GLY A CA 1
ATOM 706 C C . GLY A 1 85 ? 18.056 2.436 -15.541 1.00 95.00 85 GLY A C 1
ATOM 707 O O . GLY A 1 85 ? 19.100 2.458 -16.189 1.00 95.00 85 GLY A O 1
ATOM 708 N N . GLN A 1 86 ? 17.985 1.850 -14.340 1.00 96.94 86 GLN A N 1
ATOM 709 C CA . GLN A 1 86 ? 19.120 1.153 -13.725 1.00 96.94 86 GLN A CA 1
ATOM 710 C C . GLN A 1 86 ? 19.523 -0.097 -14.517 1.00 96.94 86 GLN A C 1
ATOM 712 O O . GLN A 1 86 ? 20.709 -0.302 -14.775 1.00 96.94 86 GLN A O 1
ATOM 717 N N . ALA A 1 87 ? 18.554 -0.916 -14.934 1.00 96.69 87 ALA A N 1
ATOM 718 C CA . ALA A 1 87 ? 18.820 -2.134 -15.695 1.00 96.69 87 ALA A CA 1
ATOM 719 C C . ALA A 1 87 ? 19.483 -1.840 -17.051 1.00 96.69 87 ALA A C 1
ATOM 721 O O . ALA A 1 87 ? 20.403 -2.559 -17.442 1.00 96.69 87 ALA A O 1
ATOM 722 N N . GLN A 1 88 ? 19.079 -0.761 -17.731 1.00 95.12 88 GLN A N 1
ATOM 723 C CA . GLN A 1 88 ? 19.669 -0.320 -19.001 1.00 95.12 88 GLN A CA 1
ATOM 724 C C . GLN A 1 88 ? 21.159 0.045 -18.888 1.00 95.12 88 GLN A C 1
ATOM 726 O O . GLN A 1 88 ? 21.883 -0.022 -19.878 1.00 95.12 88 GLN A O 1
ATOM 731 N N . GLY A 1 89 ? 21.645 0.403 -17.695 1.00 94.31 89 GLY A N 1
ATOM 732 C CA . GLY A 1 89 ? 23.067 0.674 -17.468 1.00 94.31 89 GLY A CA 1
ATOM 733 C C . GLY A 1 89 ? 23.970 -0.560 -17.612 1.00 94.31 89 GLY A C 1
ATOM 734 O O . GLY A 1 89 ? 25.184 -0.418 -17.743 1.00 94.31 89 GLY A O 1
ATOM 735 N N . SER A 1 90 ? 23.402 -1.770 -17.598 1.00 96.31 90 SER A N 1
ATOM 736 C CA . SER A 1 90 ? 24.138 -3.014 -17.825 1.00 96.31 90 SER A CA 1
ATOM 737 C C . SER A 1 90 ? 24.324 -3.285 -19.317 1.00 96.31 90 SER A C 1
ATOM 739 O O . SER A 1 90 ? 23.353 -3.345 -20.064 1.00 96.31 90 SER A O 1
ATOM 741 N N . GLY A 1 91 ? 25.555 -3.587 -19.742 1.00 95.75 91 GLY A N 1
ATOM 742 C CA . GLY A 1 91 ? 25.844 -4.010 -21.122 1.00 95.75 91 GLY A CA 1
ATOM 743 C C . GLY A 1 91 ? 25.229 -5.360 -21.527 1.00 95.75 91 GLY A C 1
ATOM 744 O O . GLY A 1 91 ? 25.340 -5.752 -22.683 1.00 95.75 91 GLY A O 1
ATOM 745 N N . LEU A 1 92 ? 24.602 -6.077 -20.587 1.00 97.25 92 LEU A N 1
ATOM 746 C CA . LEU A 1 92 ? 23.868 -7.323 -20.837 1.00 97.25 92 LEU A CA 1
ATOM 747 C C . LEU A 1 92 ? 22.366 -7.099 -21.067 1.00 97.25 92 LEU A C 1
ATOM 749 O O . LEU A 1 92 ? 21.655 -8.048 -21.391 1.00 97.25 92 LEU A O 1
ATOM 753 N N . CYS A 1 93 ? 21.874 -5.877 -20.862 1.00 97.44 93 CYS A N 1
ATOM 754 C CA . CYS A 1 93 ? 20.455 -5.557 -20.913 1.00 97.44 93 CYS A CA 1
ATOM 755 C C . CYS A 1 93 ? 20.141 -4.657 -22.111 1.00 97.44 93 CYS A C 1
ATOM 757 O O . CYS A 1 93 ? 20.881 -3.727 -22.423 1.00 97.44 93 CYS A O 1
ATOM 759 N N . GLN A 1 94 ? 18.988 -4.891 -22.736 1.00 95.25 94 GLN A N 1
ATOM 760 C CA . GLN A 1 94 ? 18.406 -3.999 -23.734 1.00 95.25 94 GLN A CA 1
ATOM 761 C C . GLN A 1 94 ? 16.959 -3.705 -23.345 1.00 95.25 94 GLN A C 1
ATOM 763 O O . GLN A 1 94 ? 16.194 -4.621 -23.049 1.00 95.25 94 GLN A O 1
ATOM 768 N N . VAL A 1 95 ? 16.587 -2.426 -23.356 1.00 95.12 95 VAL A N 1
ATOM 769 C CA . VAL A 1 95 ? 15.204 -1.984 -23.144 1.00 95.12 95 VAL A CA 1
ATOM 770 C C . VAL A 1 95 ? 14.550 -1.792 -24.509 1.00 95.12 95 VAL A C 1
ATOM 772 O O . VAL A 1 95 ? 15.124 -1.146 -25.385 1.00 95.12 95 VAL A O 1
ATOM 775 N N . SER A 1 96 ? 13.360 -2.363 -24.693 1.00 95.56 96 SER A N 1
ATOM 776 C CA . SER A 1 96 ? 12.532 -2.175 -25.885 1.00 95.56 96 SER A CA 1
ATOM 777 C C . SER A 1 96 ? 11.137 -1.749 -25.458 1.00 95.56 96 SER A C 1
ATOM 779 O O . SER A 1 96 ? 10.525 -2.420 -24.629 1.00 95.56 96 SER A O 1
ATOM 781 N N . ASP A 1 97 ? 10.628 -0.675 -26.055 1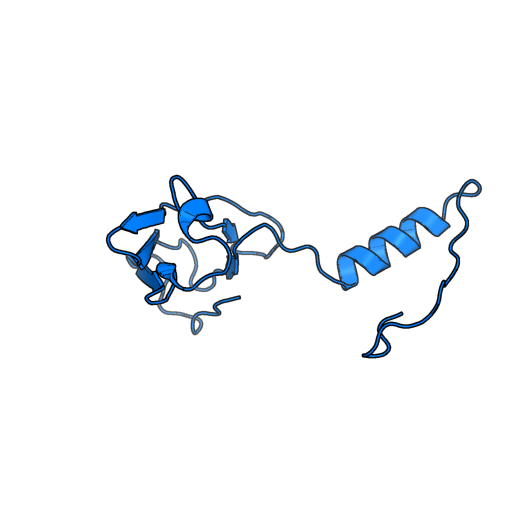.00 94.12 97 ASP A N 1
ATOM 782 C CA . ASP A 1 97 ? 9.219 -0.301 -25.942 1.00 94.12 97 ASP A CA 1
ATOM 783 C C . ASP A 1 97 ? 8.384 -1.231 -26.838 1.00 94.12 97 ASP A C 1
ATOM 785 O O . ASP A 1 97 ? 8.703 -1.419 -28.015 1.00 94.12 97 ASP A O 1
ATOM 789 N N . LEU A 1 98 ? 7.356 -1.862 -26.265 1.00 95.75 98 LEU A N 1
ATOM 790 C CA . LEU A 1 98 ? 6.456 -2.776 -26.980 1.00 95.75 98 LEU A CA 1
ATOM 791 C C . LEU A 1 98 ? 5.190 -2.072 -27.486 1.00 95.75 98 LEU A C 1
ATOM 793 O O . LEU A 1 98 ? 4.412 -2.669 -28.231 1.00 95.75 98 LEU A O 1
ATOM 797 N N . GLY A 1 99 ? 4.985 -0.818 -27.090 1.00 95.19 99 GLY A N 1
ATOM 798 C CA . GLY A 1 99 ? 3.817 -0.017 -27.406 1.00 95.19 99 GLY A CA 1
ATOM 799 C C . GLY A 1 99 ? 3.197 0.604 -26.159 1.00 95.19 99 GLY A C 1
ATOM 800 O O . GLY A 1 99 ? 3.478 0.229 -25.023 1.00 95.19 99 GLY A O 1
ATOM 801 N N . SER A 1 100 ? 2.300 1.556 -26.386 1.00 95.44 100 SER A N 1
ATOM 802 C CA . SER A 1 100 ? 1.707 2.353 -25.316 1.00 95.44 100 SER A CA 1
ATOM 803 C C . SER A 1 100 ? 0.445 1.719 -24.729 1.00 95.44 100 SER A C 1
ATOM 805 O O . SER A 1 100 ? -0.353 1.080 -25.420 1.00 95.44 100 SER A O 1
ATOM 807 N N . THR A 1 101 ? 0.214 1.965 -23.440 1.00 95.69 101 THR A N 1
ATOM 808 C CA . THR A 1 101 ? -1.064 1.639 -22.784 1.00 95.69 101 THR A CA 1
ATOM 809 C C . THR A 1 101 ? -2.207 2.539 -23.282 1.00 95.69 101 THR A C 1
ATOM 811 O O . THR A 1 101 ? -1.979 3.564 -23.922 1.00 95.69 101 THR A O 1
ATOM 814 N N . VAL A 1 102 ? -3.462 2.214 -22.937 1.00 97.19 102 VAL A N 1
ATOM 815 C CA . VAL A 1 102 ? -4.654 3.011 -23.321 1.00 97.19 102 VAL A CA 1
ATOM 816 C C . VAL A 1 102 ? -4.557 4.478 -22.877 1.00 97.19 102 VAL A C 1
ATOM 818 O O . VAL A 1 102 ? -5.062 5.365 -23.558 1.00 97.19 102 VAL A O 1
ATOM 821 N N . GLN A 1 103 ? -3.899 4.745 -21.747 1.00 93.88 103 GLN A N 1
ATOM 822 C CA . GLN A 1 103 ? -3.696 6.097 -21.210 1.00 93.88 103 GLN A CA 1
ATOM 823 C C . GLN A 1 103 ? -2.346 6.704 -21.627 1.00 93.88 103 GLN A C 1
ATOM 825 O O . GLN A 1 103 ? -1.924 7.702 -21.050 1.00 93.88 103 GLN A O 1
ATOM 830 N N . ALA A 1 104 ? -1.673 6.102 -22.611 1.00 85.44 104 ALA A N 1
ATOM 831 C CA . ALA A 1 104 ? -0.369 6.505 -23.128 1.00 85.44 104 ALA A CA 1
ATOM 832 C C . ALA A 1 104 ? 0.780 6.502 -22.096 1.00 85.44 104 ALA A C 1
ATOM 834 O O . ALA A 1 104 ? 1.804 7.145 -22.319 1.00 85.44 104 ALA A O 1
ATOM 835 N N . ALA A 1 105 ? 0.655 5.749 -20.994 1.00 77.00 105 ALA A N 1
ATOM 836 C CA . ALA A 1 105 ? 1.817 5.426 -20.167 1.00 77.00 105 ALA A CA 1
ATOM 837 C C . ALA A 1 105 ? 2.770 4.548 -20.992 1.00 77.00 105 ALA A C 1
ATOM 839 O O . ALA A 1 105 ? 2.315 3.562 -21.591 1.00 77.00 105 ALA A O 1
ATOM 840 N N . THR A 1 106 ? 4.031 4.976 -21.043 1.00 61.78 106 THR A N 1
ATOM 841 C CA . THR A 1 106 ? 5.172 4.368 -21.743 1.00 61.78 106 THR A CA 1
ATOM 842 C C . THR A 1 106 ? 6.348 4.327 -20.780 1.00 61.78 106 THR A C 1
ATOM 844 O O . THR A 1 106 ? 6.494 5.317 -20.013 1.00 61.78 106 THR A O 1
#

InterPro domains:
  IPR040626 Cytosolic carboxypeptidase, N-terminal [PF18027] (9-72)

Radius of gyration: 18.45 Å; chains: 1; bounding box: 46×31×47 Å

Organism: Chromobacterium violaceum (NCBI:txid536)